Protein AF-S4NP96-F1 (afdb_monomer)

Organism: NCBI:txid116150

Nearest PDB structures (foldseek):
  4uia-assembly1_A  TM=9.253E-01  e=9.247E-09  Sus scrofa
  1cpb-assembly1_B  TM=9.544E-01  e=2.736E-08  Bos taurus
  1zg8-assembly3_C  TM=9.215E-01  e=7.567E-08  Sus scrofa
  1kwm-assembly2_B  TM=9.245E-01  e=1.137E-07  Homo sapiens
  5hvf-assembly1_A  TM=9.516E-01  e=1.065E-06  Homo sapiens

Foldseek 3Di:
DLVVVVCCCVPPPVNVVVPVPDDDDGDPDLQVQQVVCLVPPPVVVVQQFHAPADPPPRAGGARLVQQADDCHPVDPADCDSNPRHHNRDPHRPPDPSNVVVVVVCVVCVVPDDDDDDDDDDDPDDDDDD

pLDDT: mean 93.81, std 5.25, range [70.5, 98.44]

Secondary structure (DSSP, 8-state):
-HHHHHHHHHH-SGGGGGGTT------S-S-HHHHHHHHH-TT-TT--S---B-TTTS-B---GGG-SSTTTTSSS-B--TT-SS-B--SSTT-SHHHHHHHHHHHHTTTT---------SS-------

Radius of gyration: 16.84 Å; Cα contacts (8 Å, |Δi|>4): 140; chains: 1; bounding box: 34×30×40 Å

Solvent-accessible surface area (backbone atoms only — not comparable to full-atom values): 8154 Å² total; per-residue (Å²): 107,57,64,56,50,53,50,38,58,73,68,36,76,79,39,48,66,75,44,67,95,46,88,85,88,80,74,76,65,70,52,56,61,21,53,49,44,27,73,72,33,89,92,36,60,81,56,76,25,43,67,52,78,41,89,89,76,80,28,59,22,29,18,68,94,43,17,48,72,77,75,52,80,73,72,95,58,36,88,47,60,70,43,78,71,41,8,23,57,96,43,59,49,66,46,70,54,51,40,48,54,49,48,58,47,61,78,37,51,93,73,63,86,80,87,86,86,90,83,82,87,80,93,76,90,82,76,82,132

Structure (mmCIF, N/CA/C/O backbone):
data_AF-S4NP96-F1
#
_entry.id   AF-S4NP96-F1
#
loop_
_atom_site.group_PDB
_atom_site.id
_atom_site.type_symbol
_atom_site.label_atom_id
_atom_site.label_alt_id
_atom_site.label_comp_id
_atom_site.label_asym_id
_atom_site.label_entity_id
_atom_site.label_seq_id
_atom_site.pdbx_PDB_ins_code
_atom_site.Cartn_x
_atom_site.Cartn_y
_atom_site.Cartn_z
_atom_site.occupancy
_atom_site.B_iso_or_equiv
_atom_site.auth_seq_id
_atom_site.auth_comp_id
_atom_site.auth_asym_id
_atom_site.auth_atom_id
_atom_site.pdbx_PDB_model_num
ATOM 1 N N . MET A 1 1 ? -3.911 12.741 3.317 1.00 89.94 1 MET A N 1
ATOM 2 C CA . MET A 1 1 ? -5.083 12.129 3.979 1.00 89.94 1 MET A CA 1
ATOM 3 C C . MET A 1 1 ? -4.699 11.327 5.220 1.00 89.94 1 MET A C 1
ATOM 5 O O . MET A 1 1 ? -5.122 11.719 6.291 1.00 89.94 1 MET A O 1
ATOM 9 N N . ALA A 1 2 ? -3.867 10.278 5.134 1.00 94.62 2 ALA A N 1
ATOM 10 C CA . ALA A 1 2 ? -3.531 9.447 6.306 1.00 94.62 2 ALA A CA 1
ATOM 11 C C . ALA A 1 2 ? -2.983 10.240 7.513 1.00 94.62 2 ALA A C 1
ATOM 13 O O . ALA A 1 2 ? -3.457 10.060 8.627 1.00 94.62 2 ALA A O 1
ATOM 14 N N . LEU A 1 3 ? -2.059 11.184 7.290 1.00 95.94 3 LEU A N 1
ATOM 15 C CA . LEU A 1 3 ? -1.548 12.055 8.362 1.00 95.94 3 LEU A CA 1
ATOM 16 C C . LEU A 1 3 ? -2.629 12.952 8.981 1.00 95.94 3 LEU A C 1
ATOM 18 O O . LEU A 1 3 ? -2.597 13.204 10.179 1.00 95.94 3 LEU A O 1
ATOM 22 N N . TYR A 1 4 ? -3.597 13.403 8.180 1.00 94.62 4 TYR A N 1
ATOM 23 C CA . TYR A 1 4 ? -4.732 14.178 8.679 1.00 94.62 4 TYR A CA 1
ATOM 24 C C . TYR A 1 4 ? -5.646 13.314 9.556 1.00 94.62 4 TYR A C 1
ATOM 26 O O . TYR A 1 4 ? -6.056 13.764 10.618 1.00 94.62 4 TYR A O 1
ATOM 34 N N . LEU A 1 5 ? -5.899 12.058 9.164 1.00 93.62 5 LEU A N 1
ATOM 35 C CA . LEU A 1 5 ? -6.657 11.110 9.988 1.00 93.62 5 LEU A CA 1
ATOM 36 C C . LEU A 1 5 ? -5.964 10.851 11.328 1.00 93.62 5 LEU A C 1
ATOM 38 O O . LEU A 1 5 ? -6.613 10.936 12.361 1.00 93.62 5 LEU A O 1
ATOM 42 N N . ILE A 1 6 ? -4.648 10.608 11.317 1.00 94.62 6 ILE A N 1
ATOM 43 C CA . ILE A 1 6 ? -3.860 10.443 12.550 1.00 94.62 6 ILE A CA 1
ATOM 44 C C . ILE A 1 6 ? -3.971 11.692 13.423 1.00 94.62 6 ILE A C 1
ATOM 46 O O . ILE A 1 6 ? -4.234 11.588 14.616 1.00 94.62 6 ILE A O 1
ATOM 50 N N . HIS A 1 7 ? -3.796 12.876 12.831 1.00 94.50 7 HIS A N 1
ATOM 51 C CA . HIS A 1 7 ? -3.890 14.130 13.566 1.00 94.50 7 HIS A CA 1
ATOM 52 C C . HIS A 1 7 ? -5.275 14.322 14.193 1.00 94.50 7 HIS A C 1
ATOM 54 O O . HIS A 1 7 ? -5.349 14.670 15.368 1.00 94.50 7 HIS A O 1
ATOM 60 N N . ARG A 1 8 ? -6.350 14.058 13.442 1.00 94.12 8 ARG A N 1
ATOM 61 C CA . ARG A 1 8 ? -7.725 14.171 13.933 1.00 94.12 8 ARG A CA 1
ATOM 62 C C . ARG A 1 8 ? -7.984 13.180 15.067 1.00 94.12 8 ARG A C 1
ATOM 64 O O . ARG A 1 8 ? -8.313 13.611 16.158 1.00 94.12 8 ARG A O 1
ATOM 71 N N . LEU A 1 9 ? -7.730 11.888 14.857 1.00 92.88 9 LEU A N 1
ATOM 72 C CA . LEU A 1 9 ? -7.948 10.855 15.880 1.00 92.88 9 LEU A CA 1
ATOM 73 C C . LEU A 1 9 ? -7.140 11.102 17.166 1.00 92.88 9 LEU A C 1
ATOM 75 O O . LEU A 1 9 ? -7.579 10.728 18.246 1.00 92.88 9 LEU A O 1
ATOM 79 N N . ALA A 1 10 ? -5.965 11.732 17.067 1.00 92.00 10 ALA A N 1
ATOM 80 C CA . ALA A 1 10 ? -5.127 12.022 18.227 1.00 92.00 10 ALA A CA 1
ATOM 81 C C . ALA A 1 10 ? -5.499 13.318 18.972 1.00 92.00 10 ALA A C 1
ATOM 83 O O . ALA A 1 10 ? -5.249 13.408 20.173 1.00 92.00 10 ALA A O 1
ATOM 84 N N . ASN A 1 11 ? -6.035 14.332 18.281 1.00 92.56 11 ASN A N 1
ATOM 85 C CA . ASN A 1 11 ? -6.160 15.691 18.831 1.00 92.56 11 ASN A CA 1
ATOM 86 C C . ASN A 1 11 ? -7.593 16.230 18.887 1.00 92.56 11 ASN A C 1
ATOM 88 O O . ASN A 1 11 ? -7.846 17.150 19.659 1.00 92.56 11 ASN A O 1
ATOM 92 N N . ASP A 1 12 ? -8.512 15.698 18.084 1.00 92.56 12 ASP A N 1
ATOM 93 C CA . ASP A 1 12 ? -9.904 16.140 18.032 1.00 92.56 12 ASP A CA 1
ATOM 94 C C . ASP A 1 12 ? -10.701 15.446 19.156 1.00 92.56 12 ASP A C 1
ATOM 96 O O . ASP A 1 12 ? -10.801 14.216 19.158 1.00 92.56 12 ASP A O 1
ATOM 100 N N . PRO A 1 13 ? -11.237 16.186 20.149 1.00 87.75 13 PRO A N 1
ATOM 101 C CA . PRO A 1 13 ? -12.022 15.596 21.230 1.00 87.75 13 PRO A CA 1
ATOM 102 C C . PRO A 1 13 ? -13.261 14.861 20.725 1.00 87.75 13 PRO A C 1
ATOM 104 O O . PRO A 1 13 ? -13.625 13.844 21.315 1.00 87.75 13 PRO A O 1
ATOM 107 N N . ASP A 1 14 ? -13.858 15.338 19.629 1.00 85.31 14 ASP A N 1
ATOM 108 C CA . ASP A 1 14 ? -15.036 14.718 19.028 1.00 85.31 14 ASP A CA 1
ATOM 109 C C . ASP A 1 14 ? -14.666 13.379 18.387 1.00 85.31 14 ASP A C 1
ATOM 111 O O . ASP A 1 14 ? -15.466 12.452 18.431 1.00 85.31 14 ASP A O 1
ATOM 115 N N . ALA A 1 15 ? -13.420 13.248 17.904 1.00 85.75 15 ALA A N 1
ATOM 116 C CA . ALA A 1 15 ? -12.895 12.030 17.289 1.00 85.75 15 ALA A CA 1
ATOM 117 C C . ALA A 1 15 ? -12.653 10.871 18.282 1.00 85.75 15 ALA A C 1
ATOM 119 O O . ALA A 1 15 ? -12.309 9.756 17.879 1.00 85.75 15 ALA A O 1
ATOM 120 N N . ARG A 1 16 ? -12.756 11.131 19.597 1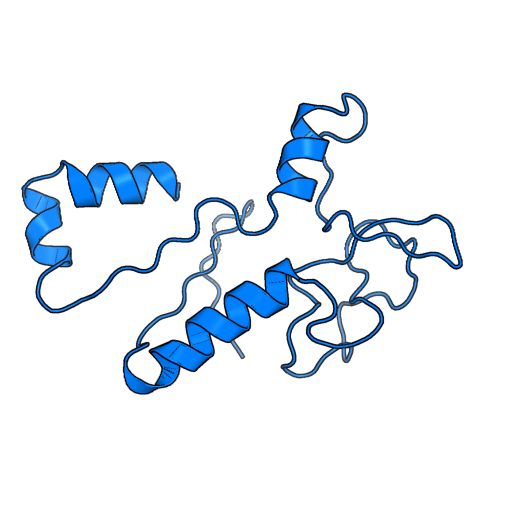.00 79.56 16 ARG A N 1
ATOM 121 C CA . ARG A 1 16 ? -12.524 10.116 20.639 1.00 79.56 16 ARG A CA 1
ATOM 122 C C . ARG A 1 16 ? -13.600 9.044 20.634 1.00 79.56 16 ARG A C 1
ATOM 124 O O . ARG A 1 16 ? -13.284 7.892 20.909 1.00 79.56 16 ARG A O 1
ATOM 131 N N . GLN A 1 17 ? -14.834 9.410 20.296 1.00 84.31 17 GLN A N 1
ATOM 132 C CA . GLN A 1 17 ? -15.930 8.453 20.227 1.00 84.31 17 GLN A CA 1
ATOM 133 C C . GLN A 1 17 ? -15.702 7.427 19.103 1.00 84.31 17 GLN A C 1
ATOM 135 O O . GLN A 1 17 ? -16.066 6.265 19.246 1.00 84.31 17 GLN A O 1
ATOM 140 N N . GLU A 1 18 ? -15.032 7.807 18.009 1.00 82.56 18 GLU A N 1
ATOM 141 C CA . GLU A 1 18 ? -14.647 6.899 16.918 1.00 82.56 18 GLU A CA 1
ATOM 142 C C . GLU A 1 18 ? -13.550 5.887 17.307 1.00 82.56 18 GLU A C 1
ATOM 144 O O . GLU A 1 18 ? -13.290 4.945 16.548 1.00 82.56 18 GLU A O 1
ATOM 149 N N . LEU A 1 19 ? -12.892 6.067 18.458 1.00 86.12 19 LEU A N 1
ATOM 150 C CA . LEU A 1 19 ? -11.925 5.113 19.011 1.00 86.12 19 LEU A CA 1
ATOM 151 C C . LEU A 1 19 ? -12.578 4.105 19.970 1.00 86.12 19 LEU A C 1
ATOM 153 O O . LEU A 1 19 ? -11.966 3.083 20.290 1.00 86.12 19 LEU A O 1
ATOM 157 N N . ASP A 1 20 ? -13.812 4.352 20.420 1.00 87.88 20 ASP A N 1
ATOM 158 C CA . ASP A 1 20 ? -14.478 3.489 21.391 1.00 87.88 20 ASP A CA 1
ATOM 159 C C . ASP A 1 20 ? -14.762 2.105 20.786 1.00 87.88 20 ASP A C 1
ATOM 161 O O . ASP A 1 20 ? -15.601 1.921 19.903 1.00 87.88 20 ASP A O 1
ATOM 165 N N . GLY A 1 21 ? -14.038 1.099 21.282 1.00 88.19 21 GLY A N 1
ATOM 166 C CA . GLY A 1 21 ? -14.186 -0.295 20.861 1.00 88.19 21 GLY A CA 1
ATOM 167 C C . GLY A 1 21 ? -13.545 -0.641 19.512 1.00 88.19 21 GLY A C 1
ATOM 168 O O . GLY A 1 21 ? -13.775 -1.747 19.015 1.00 88.19 21 GLY A O 1
ATOM 169 N N . VAL A 1 22 ? -12.742 0.257 18.923 1.00 92.62 22 VAL A N 1
ATOM 170 C CA . VAL A 1 22 ? -12.094 0.043 17.619 1.00 92.62 22 VAL A CA 1
ATOM 171 C C . VAL A 1 22 ? -10.615 0.429 17.651 1.00 92.62 22 VAL A C 1
ATOM 173 O O . VAL A 1 22 ? -10.253 1.560 17.961 1.00 92.62 22 VAL A O 1
ATOM 176 N N . ASP A 1 23 ? -9.758 -0.495 17.213 1.00 92.25 23 ASP A N 1
ATOM 177 C CA . ASP A 1 23 ? -8.343 -0.218 16.958 1.00 92.25 23 ASP A CA 1
ATOM 178 C C . ASP A 1 23 ? -8.135 0.246 15.507 1.00 92.25 23 ASP A C 1
ATOM 180 O O . ASP A 1 23 ? -8.468 -0.469 14.555 1.00 92.25 23 ASP A O 1
ATOM 184 N N . TRP A 1 24 ? -7.519 1.416 15.323 1.00 93.44 24 TRP A N 1
ATOM 185 C CA . TRP A 1 24 ? -7.167 1.950 14.005 1.00 93.44 24 TRP A CA 1
ATOM 186 C C . TRP A 1 24 ? -5.713 1.627 13.641 1.00 93.44 24 TRP A C 1
ATOM 188 O O . TRP A 1 24 ? -4.772 2.207 14.180 1.00 93.44 24 TRP A O 1
ATOM 198 N N . TYR A 1 25 ? -5.520 0.744 12.660 1.00 94.94 25 TYR A N 1
ATOM 199 C CA . TYR A 1 25 ? -4.208 0.463 12.071 1.00 94.94 25 TYR A CA 1
ATOM 200 C C . TYR A 1 25 ? -3.998 1.348 10.838 1.00 94.94 25 TYR A C 1
ATOM 202 O O . TYR A 1 25 ? -4.548 1.079 9.771 1.00 94.94 25 TYR A O 1
ATOM 210 N N . ILE A 1 26 ? -3.207 2.416 10.976 1.00 96.19 26 ILE A N 1
ATOM 211 C CA . ILE A 1 26 ? -2.960 3.377 9.892 1.00 96.19 26 ILE A CA 1
ATOM 212 C C . ILE A 1 26 ? -1.533 3.216 9.368 1.00 96.19 26 ILE A C 1
ATOM 214 O O . ILE A 1 26 ? -0.568 3.364 10.110 1.00 96.19 26 ILE A O 1
ATOM 218 N N . LEU A 1 27 ? -1.410 2.966 8.062 1.00 96.69 27 LEU A N 1
ATOM 219 C CA . LEU A 1 27 ? -0.146 2.895 7.325 1.00 96.69 27 LEU A CA 1
ATOM 220 C C . LEU A 1 27 ? -0.005 4.164 6.465 1.00 96.69 27 LEU A C 1
ATOM 222 O O . LEU A 1 27 ? -0.600 4.225 5.388 1.00 96.69 27 LEU A O 1
ATOM 226 N N . PRO A 1 28 ? 0.737 5.202 6.905 1.00 96.50 28 PRO A N 1
ATOM 227 C CA . PRO A 1 28 ? 0.743 6.493 6.212 1.00 96.50 28 PRO A CA 1
ATOM 228 C C . PRO A 1 28 ? 1.338 6.426 4.806 1.00 96.50 28 PRO A C 1
ATOM 230 O O . PRO A 1 28 ? 0.875 7.127 3.906 1.00 96.50 28 PRO A O 1
ATOM 233 N N . VAL A 1 29 ? 2.367 5.593 4.633 1.00 97.44 29 VAL A N 1
ATOM 234 C CA . VAL A 1 29 ? 3.080 5.385 3.372 1.00 97.44 29 VAL A CA 1
ATOM 235 C C . VAL A 1 29 ? 3.434 3.904 3.257 1.00 97.44 29 VAL A C 1
ATOM 237 O O . VAL A 1 29 ? 4.326 3.423 3.946 1.00 97.44 29 VAL A O 1
ATOM 240 N N . VAL A 1 30 ? 2.726 3.178 2.387 1.00 97.50 30 VAL A N 1
ATOM 241 C CA . VAL A 1 30 ? 2.956 1.736 2.158 1.00 97.50 30 VAL A CA 1
ATOM 242 C C . VAL A 1 30 ? 4.164 1.485 1.249 1.00 97.50 30 VAL A C 1
ATOM 244 O O . VAL A 1 30 ? 4.852 0.489 1.418 1.00 97.50 30 VAL A O 1
ATOM 247 N N . ASN A 1 31 ? 4.442 2.394 0.308 1.00 98.25 31 ASN A N 1
ATOM 248 C CA . ASN A 1 31 ? 5.571 2.320 -0.626 1.00 98.25 31 ASN A CA 1
ATOM 249 C C . ASN A 1 31 ? 6.561 3.471 -0.350 1.00 98.25 31 ASN A C 1
ATOM 251 O O . ASN A 1 31 ? 6.533 4.477 -1.069 1.00 98.25 31 ASN A O 1
ATOM 255 N N . PRO A 1 32 ? 7.373 3.388 0.722 1.00 98.00 32 PRO A N 1
ATOM 256 C CA . PRO A 1 32 ? 8.283 4.465 1.108 1.00 98.00 32 PRO A CA 1
ATOM 257 C C . PRO A 1 32 ? 9.363 4.722 0.052 1.00 98.00 32 PRO A C 1
ATOM 259 O O . PRO A 1 32 ? 9.620 5.881 -0.266 1.00 98.00 32 PRO A O 1
ATOM 262 N N . ASP A 1 33 ? 9.925 3.676 -0.555 1.00 98.06 33 ASP A N 1
ATOM 263 C CA . ASP A 1 33 ? 10.987 3.820 -1.553 1.00 98.06 33 ASP A CA 1
ATOM 264 C C . ASP A 1 33 ? 10.481 4.495 -2.831 1.00 98.06 33 ASP A C 1
ATOM 266 O O . ASP A 1 33 ? 11.119 5.402 -3.368 1.00 98.06 33 ASP A O 1
ATOM 270 N N . GLY A 1 34 ? 9.312 4.075 -3.325 1.00 97.75 34 GLY A N 1
ATOM 271 C CA . GLY A 1 34 ? 8.668 4.713 -4.470 1.00 97.75 34 GLY A CA 1
ATOM 272 C C . GLY A 1 34 ? 8.287 6.158 -4.163 1.00 97.75 34 GLY A C 1
ATOM 273 O O . GLY A 1 34 ? 8.531 7.037 -4.987 1.00 97.75 34 GLY A O 1
ATOM 274 N N . TYR A 1 35 ? 7.765 6.428 -2.962 1.00 97.62 35 TYR A N 1
ATOM 275 C CA . TYR A 1 35 ? 7.459 7.789 -2.527 1.00 97.62 35 TYR A CA 1
ATOM 276 C C . TYR A 1 35 ? 8.713 8.668 -2.514 1.00 97.62 35 TYR A C 1
ATOM 278 O O . TYR A 1 35 ? 8.710 9.738 -3.123 1.00 97.62 35 TYR A O 1
ATOM 286 N N . GLU A 1 36 ? 9.810 8.205 -1.914 1.00 98.06 36 GLU A N 1
ATOM 287 C CA . GLU A 1 36 ? 11.068 8.952 -1.882 1.00 98.06 36 GLU A CA 1
ATOM 288 C C . GLU A 1 36 ? 11.646 9.184 -3.277 1.00 98.06 36 GLU A C 1
ATOM 290 O O . GLU A 1 36 ? 12.141 10.273 -3.584 1.00 98.06 36 GLU A O 1
ATOM 295 N N . TYR A 1 37 ? 11.519 8.197 -4.162 1.00 97.00 37 TYR A N 1
ATOM 296 C CA . TYR A 1 37 ? 11.953 8.324 -5.545 1.00 97.00 37 TYR A CA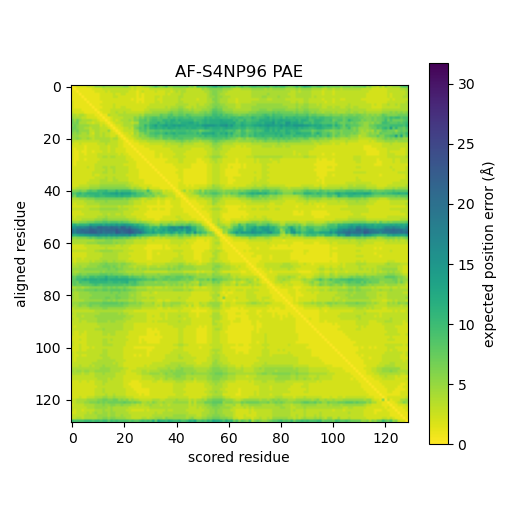 1
ATOM 297 C C . TYR A 1 37 ? 11.215 9.451 -6.282 1.00 97.00 37 TYR A C 1
ATOM 299 O O . TYR A 1 37 ? 11.845 10.217 -7.012 1.00 97.00 37 TYR A O 1
ATOM 307 N N . THR A 1 38 ? 9.913 9.639 -6.025 1.00 97.44 38 THR A N 1
ATOM 308 C CA . THR A 1 38 ? 9.161 10.773 -6.598 1.00 97.44 38 THR A CA 1
ATOM 309 C C . THR A 1 38 ? 9.621 12.138 -6.079 1.00 97.44 38 THR A C 1
ATOM 311 O O . THR A 1 38 ? 9.418 13.140 -6.768 1.00 97.44 38 THR A O 1
ATOM 314 N N . ARG A 1 39 ? 10.220 12.207 -4.878 1.00 96.88 39 ARG A N 1
ATOM 315 C CA . ARG A 1 39 ? 10.729 13.460 -4.289 1.00 96.88 39 ARG A CA 1
ATOM 316 C C . ARG A 1 39 ? 12.142 13.790 -4.757 1.00 96.88 39 ARG A C 1
ATOM 318 O O . ARG A 1 39 ? 12.465 14.956 -4.962 1.00 96.88 39 ARG A O 1
ATOM 325 N N . THR A 1 40 ? 12.979 12.768 -4.903 1.00 96.56 40 THR A N 1
ATOM 326 C CA . THR A 1 40 ? 14.410 12.915 -5.208 1.00 96.56 40 THR A CA 1
ATOM 327 C C . THR A 1 40 ? 14.690 12.976 -6.707 1.00 96.56 40 THR A C 1
ATOM 329 O O . THR A 1 40 ? 15.607 13.677 -7.137 1.00 96.56 40 THR A O 1
ATOM 332 N N . SER A 1 41 ? 13.892 12.293 -7.532 1.00 92.44 41 SER A N 1
ATOM 333 C CA . SER A 1 41 ? 14.066 12.274 -8.983 1.00 92.44 41 SER A CA 1
ATOM 334 C C . SER A 1 41 ? 13.178 13.308 -9.674 1.00 92.44 41 SER A C 1
ATOM 336 O O . SER A 1 41 ? 11.973 13.112 -9.835 1.00 92.44 41 SER A O 1
ATOM 338 N N . ARG A 1 42 ? 13.785 14.396 -10.166 1.00 88.88 42 ARG A N 1
ATOM 339 C CA . ARG A 1 42 ? 13.058 15.465 -10.882 1.00 88.88 42 ARG A CA 1
ATOM 340 C C . ARG A 1 42 ? 12.325 14.972 -12.135 1.00 88.88 42 ARG A C 1
ATOM 342 O O . ARG A 1 42 ? 11.278 15.513 -12.467 1.00 88.88 42 ARG A O 1
ATOM 349 N N . SER A 1 43 ? 12.852 13.953 -12.813 1.00 92.06 43 SER A N 1
ATOM 350 C CA . SER A 1 43 ? 12.251 13.376 -14.022 1.00 92.06 43 SER A CA 1
ATOM 351 C C . SER A 1 43 ? 11.229 12.269 -13.747 1.00 92.06 43 SER A C 1
ATOM 353 O O . SER A 1 43 ? 10.520 11.879 -14.666 1.00 92.06 43 SER A O 1
ATOM 355 N N . ASN A 1 44 ? 11.107 11.779 -12.506 1.00 92.38 44 ASN A N 1
ATOM 356 C CA . ASN A 1 44 ? 10.233 10.650 -12.159 1.00 92.38 44 ASN A CA 1
ATOM 357 C C . ASN A 1 44 ? 9.218 10.999 -11.065 1.00 92.38 44 ASN A C 1
ATOM 359 O O . ASN A 1 44 ? 8.830 10.155 -10.258 1.00 92.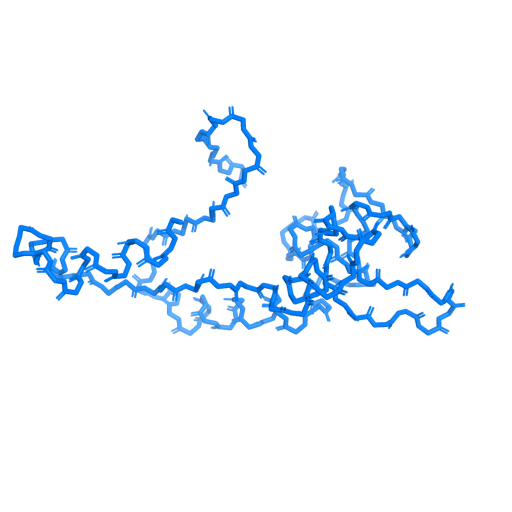38 44 ASN A O 1
ATOM 363 N N . ARG A 1 45 ? 8.726 12.243 -11.056 1.00 96.19 45 ARG A N 1
ATOM 364 C CA . ARG A 1 45 ? 7.673 12.674 -10.124 1.00 96.19 45 ARG A CA 1
ATOM 365 C C . ARG A 1 45 ? 6.404 11.813 -10.214 1.00 96.19 45 ARG A C 1
ATOM 367 O O . ARG A 1 45 ? 5.671 11.726 -9.230 1.00 96.19 45 ARG A O 1
ATOM 374 N N . LEU A 1 46 ? 6.155 11.194 -11.370 1.00 95.25 46 LEU A N 1
ATOM 375 C CA . LEU A 1 46 ? 5.006 10.326 -11.647 1.00 95.25 46 LEU A CA 1
ATOM 376 C C . LEU A 1 46 ? 5.261 8.838 -11.344 1.00 95.25 46 LEU A C 1
ATOM 378 O O . LEU A 1 46 ? 4.448 7.999 -11.711 1.00 95.25 46 LEU A O 1
ATOM 382 N N . TRP A 1 47 ? 6.372 8.491 -10.687 1.00 96.81 47 TRP A N 1
ATOM 383 C CA . TRP A 1 47 ? 6.661 7.100 -10.344 1.00 96.81 47 TRP A CA 1
ATOM 384 C C . TRP A 1 47 ? 5.578 6.487 -9.444 1.00 96.81 47 TRP A C 1
ATOM 386 O O . TRP A 1 47 ? 5.163 7.083 -8.449 1.00 96.81 47 TRP A O 1
ATOM 396 N N . ARG A 1 48 ? 5.151 5.268 -9.790 1.00 96.56 48 ARG A N 1
ATOM 397 C CA . ARG A 1 48 ? 4.036 4.553 -9.147 1.00 96.56 48 ARG A CA 1
ATOM 398 C C . ARG A 1 48 ? 4.465 3.287 -8.398 1.00 96.56 48 ARG A C 1
ATOM 400 O O . ARG A 1 48 ? 3.934 2.990 -7.328 1.00 96.56 48 ARG A O 1
ATOM 407 N N . LYS A 1 49 ? 5.386 2.521 -8.982 1.00 97.19 49 LYS A N 1
ATOM 408 C CA . LYS A 1 49 ? 5.768 1.171 -8.539 1.00 97.19 49 LYS A CA 1
ATOM 409 C C . LYS A 1 49 ? 6.651 1.184 -7.282 1.00 97.19 49 LYS A C 1
ATOM 411 O O . LYS A 1 49 ? 7.101 2.241 -6.834 1.00 97.19 49 LYS A O 1
ATOM 416 N N . THR A 1 50 ? 6.944 0.014 -6.720 1.00 97.75 50 THR A N 1
ATOM 417 C CA . THR A 1 50 ? 8.030 -0.161 -5.732 1.00 97.75 50 THR A CA 1
ATOM 418 C C . THR A 1 50 ? 9.402 0.163 -6.353 1.00 97.75 50 THR A C 1
ATOM 420 O O . THR A 1 50 ? 9.497 0.588 -7.511 1.00 97.75 50 THR A O 1
ATOM 423 N N . ARG A 1 51 ? 10.495 -0.014 -5.602 1.00 96.50 51 ARG A N 1
ATOM 424 C CA . ARG A 1 51 ? 11.874 0.177 -6.100 1.00 96.50 51 ARG A CA 1
ATOM 425 C C . ARG A 1 51 ? 12.716 -1.098 -6.098 1.00 96.50 51 ARG A C 1
ATOM 427 O O . ARG A 1 51 ? 13.934 -1.021 -6.265 1.00 96.50 51 ARG A O 1
ATOM 434 N N . SER A 1 52 ? 12.077 -2.264 -5.994 1.00 95.62 52 SER A N 1
ATOM 435 C CA . SER A 1 52 ? 12.751 -3.555 -6.146 1.00 95.62 52 SER A CA 1
ATOM 436 C C . SER A 1 52 ? 13.472 -3.643 -7.496 1.00 95.62 52 SER A C 1
ATOM 438 O O . SER A 1 52 ? 13.012 -3.129 -8.520 1.00 95.62 52 SER A O 1
ATOM 440 N N . LYS A 1 53 ? 14.656 -4.258 -7.506 1.00 92.19 53 LYS A N 1
ATOM 441 C CA . LYS A 1 53 ? 15.470 -4.391 -8.717 1.00 92.19 53 LYS A CA 1
ATOM 442 C C . LYS A 1 53 ? 15.129 -5.693 -9.431 1.00 92.19 53 LYS A C 1
ATOM 444 O O . LYS A 1 53 ? 15.226 -6.764 -8.836 1.00 92.19 53 LYS A O 1
ATOM 449 N N . ASN A 1 54 ? 14.817 -5.617 -10.724 1.00 84.31 54 ASN A N 1
ATOM 450 C CA . ASN A 1 54 ? 14.800 -6.801 -11.571 1.00 84.31 54 ASN A CA 1
ATOM 451 C C .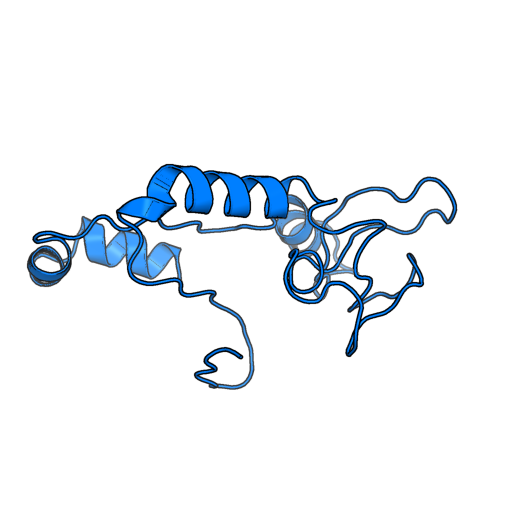 ASN A 1 54 ? 16.185 -6.999 -12.208 1.00 84.31 54 ASN A C 1
ATOM 453 O O . ASN A 1 54 ? 16.604 -6.238 -13.082 1.00 84.31 54 ASN A O 1
ATOM 457 N N . ASN A 1 55 ? 16.898 -8.033 -11.760 1.00 72.62 55 ASN A N 1
ATOM 458 C CA . ASN A 1 55 ? 18.280 -8.303 -12.167 1.00 72.62 55 ASN A CA 1
ATOM 459 C C . ASN A 1 55 ? 18.437 -8.725 -13.637 1.00 72.62 55 ASN A C 1
ATOM 461 O O . ASN A 1 55 ? 19.550 -8.664 -14.146 1.00 72.62 55 ASN A O 1
ATOM 465 N N . LEU A 1 56 ? 17.361 -9.135 -14.317 1.00 70.88 56 LEU A N 1
ATOM 466 C CA . LEU A 1 56 ? 17.443 -9.670 -15.680 1.00 70.88 56 LEU A CA 1
ATOM 467 C C . LEU A 1 56 ? 17.375 -8.587 -16.763 1.00 70.88 56 LEU A C 1
ATOM 469 O O . LEU A 1 56 ? 17.998 -8.736 -17.806 1.00 70.88 56 LEU A O 1
ATOM 473 N N . LEU A 1 57 ? 16.623 -7.506 -16.527 1.00 76.19 57 LEU A N 1
ATOM 474 C CA . LEU A 1 57 ? 16.320 -6.496 -17.556 1.00 76.19 57 LEU A CA 1
ATOM 475 C C . LEU A 1 57 ? 16.714 -5.066 -17.159 1.00 76.19 57 LEU A C 1
ATOM 477 O O . LEU A 1 57 ? 16.458 -4.131 -17.908 1.00 76.19 57 LEU A O 1
ATOM 481 N N . GLY A 1 58 ? 17.298 -4.863 -15.972 1.00 85.06 58 GLY A N 1
ATOM 482 C CA . GLY A 1 58 ? 17.673 -3.525 -15.486 1.00 85.06 58 GLY A CA 1
ATOM 483 C C . GLY A 1 58 ? 16.480 -2.614 -15.161 1.00 85.06 58 GLY A C 1
ATOM 484 O O . GLY A 1 58 ? 16.660 -1.430 -14.887 1.00 85.06 58 GLY A O 1
ATOM 485 N N . CYS A 1 59 ? 15.269 -3.168 -15.171 1.00 91.69 59 CYS A N 1
ATOM 486 C CA . CYS A 1 59 ? 14.029 -2.479 -14.845 1.00 91.69 59 CYS A CA 1
ATOM 487 C C . CYS A 1 59 ? 13.733 -2.564 -13.342 1.00 91.69 59 CYS A C 1
ATOM 489 O O . CYS A 1 59 ? 14.185 -3.476 -12.644 1.00 91.69 59 CYS A O 1
ATOM 491 N N . PHE A 1 60 ? 12.978 -1.590 -12.836 1.00 94.56 60 PHE A N 1
ATOM 492 C CA . PHE A 1 60 ? 12.713 -1.445 -11.407 1.00 94.56 60 PHE A CA 1
ATOM 493 C C . PHE A 1 60 ? 11.221 -1.430 -11.114 1.00 94.56 60 PHE A C 1
ATOM 495 O O . PHE A 1 60 ? 10.437 -0.826 -11.852 1.00 94.56 60 PHE A O 1
ATOM 502 N N . GLY A 1 61 ? 10.877 -2.015 -9.976 1.00 96.38 61 GLY A N 1
ATOM 503 C CA . GLY A 1 61 ? 9.590 -1.872 -9.333 1.00 96.38 61 GLY A CA 1
ATOM 504 C C . GLY A 1 61 ? 8.499 -2.770 -9.887 1.00 96.38 61 GLY A C 1
ATOM 505 O O . GLY A 1 61 ? 8.424 -3.058 -11.084 1.00 96.38 61 GLY A O 1
ATOM 506 N N . VAL A 1 62 ? 7.597 -3.121 -8.985 1.00 97.19 62 VAL A N 1
ATOM 507 C CA . VAL A 1 62 ? 6.350 -3.849 -9.207 1.00 97.19 62 VAL A CA 1
ATOM 508 C C . VAL A 1 62 ? 5.183 -2.939 -8.825 1.00 97.19 62 VAL A C 1
ATOM 510 O O . VAL A 1 62 ? 5.303 -2.112 -7.916 1.00 97.19 62 VAL A O 1
ATOM 513 N N . ASP A 1 63 ? 4.046 -3.060 -9.511 1.00 97.69 63 ASP A N 1
ATOM 514 C CA . ASP A 1 63 ? 2.815 -2.418 -9.052 1.00 97.69 63 ASP A CA 1
ATOM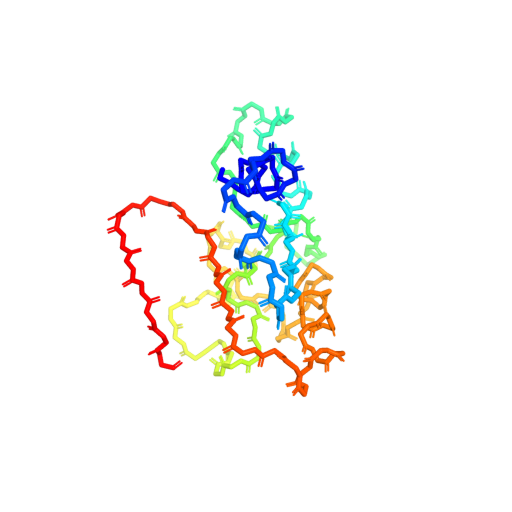 515 C C . ASP A 1 63 ? 2.326 -3.124 -7.781 1.00 97.69 63 ASP A C 1
ATOM 517 O O . ASP A 1 63 ? 1.780 -4.231 -7.826 1.00 97.69 63 ASP A O 1
ATOM 521 N N . GLY A 1 64 ? 2.493 -2.461 -6.634 1.00 97.25 64 GLY A N 1
ATOM 522 C CA . GLY A 1 64 ? 2.049 -2.978 -5.341 1.00 97.25 64 GLY A CA 1
ATOM 523 C C . GLY A 1 64 ? 0.557 -3.329 -5.313 1.00 97.25 64 GLY A C 1
ATOM 524 O O . GLY A 1 64 ? 0.173 -4.265 -4.622 1.00 97.25 64 GLY A O 1
ATOM 525 N N . ASN A 1 65 ? -0.281 -2.670 -6.125 1.00 97.12 65 ASN A N 1
ATOM 526 C CA . ASN A 1 65 ? -1.718 -2.952 -6.220 1.00 97.12 65 ASN A CA 1
ATOM 527 C C . ASN A 1 65 ? -2.075 -4.052 -7.245 1.00 97.12 65 ASN A C 1
ATOM 529 O O . ASN A 1 65 ? -3.247 -4.255 -7.567 1.00 97.12 65 ASN A O 1
ATOM 533 N N . ARG A 1 66 ? -1.074 -4.747 -7.797 1.00 97.19 66 ARG A N 1
ATOM 534 C CA . ARG A 1 66 ? -1.216 -5.971 -8.610 1.00 97.19 66 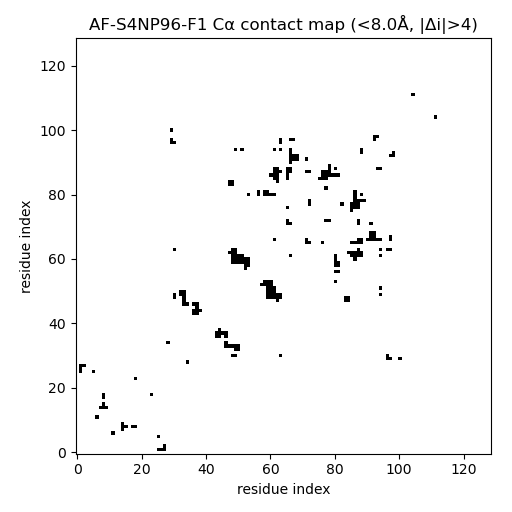ARG A CA 1
ATOM 535 C C . ARG A 1 66 ? -0.461 -7.162 -8.025 1.00 97.19 66 ARG A C 1
ATOM 537 O O . ARG A 1 66 ? -0.515 -8.253 -8.583 1.00 97.19 66 ARG A O 1
ATOM 544 N N . ASN A 1 67 ? 0.219 -6.974 -6.895 1.00 97.69 67 ASN A N 1
ATOM 545 C CA . ASN A 1 67 ? 1.090 -7.981 -6.295 1.00 97.69 67 ASN A CA 1
ATOM 546 C C . ASN A 1 67 ? 0.420 -8.793 -5.167 1.00 97.69 67 ASN A C 1
ATOM 548 O O . ASN A 1 67 ? 1.074 -9.602 -4.525 1.00 97.69 67 ASN A O 1
ATOM 552 N N . TYR A 1 68 ? -0.883 -8.628 -4.924 1.00 96.81 68 TYR A N 1
ATOM 553 C CA . TYR A 1 68 ? -1.618 -9.414 -3.923 1.00 96.81 68 TYR A CA 1
ATOM 554 C C . TYR A 1 68 ? -1.998 -10.810 -4.445 1.00 96.81 68 TYR A C 1
ATOM 556 O O . TYR A 1 68 ? -2.078 -11.042 -5.648 1.00 96.81 68 TYR A O 1
ATOM 564 N N . GLY A 1 69 ? -2.254 -11.749 -3.529 1.00 95.31 69 GLY A N 1
ATOM 565 C CA . GLY A 1 69 ? -2.507 -13.159 -3.861 1.00 95.31 69 GLY A CA 1
ATOM 566 C C . GLY A 1 69 ? -3.883 -13.494 -4.450 1.00 95.31 69 GLY A C 1
ATOM 567 O O . GLY A 1 69 ? -4.068 -14.606 -4.939 1.00 95.31 69 GLY A O 1
ATOM 568 N N . PHE A 1 70 ? -4.856 -12.580 -4.418 1.00 93.25 70 PHE A N 1
ATOM 569 C CA . PHE A 1 70 ? -6.193 -12.852 -4.950 1.00 93.25 70 PHE A CA 1
ATOM 570 C C . PHE A 1 70 ? -6.193 -12.816 -6.481 1.00 93.25 70 PHE A C 1
ATOM 572 O O . PHE A 1 70 ? -5.936 -11.768 -7.068 1.00 93.25 70 PHE A O 1
ATOM 579 N N . LYS A 1 71 ? -6.481 -13.962 -7.121 1.00 92.94 71 LYS A N 1
ATOM 580 C CA . LYS A 1 71 ? -6.502 -14.124 -8.592 1.00 92.94 71 LYS A CA 1
ATOM 581 C C . LYS A 1 71 ? -5.302 -13.446 -9.275 1.00 92.94 71 LYS A C 1
ATOM 583 O O . LYS A 1 71 ? -5.449 -12.707 -10.250 1.00 92.94 71 LYS A O 1
ATOM 588 N N . TRP A 1 72 ? -4.114 -13.678 -8.717 1.00 95.50 72 TRP A N 1
ATOM 589 C CA . TRP A 1 72 ? -2.900 -12.988 -9.132 1.00 95.50 72 TRP A CA 1
ATOM 590 C C . TRP A 1 72 ? -2.595 -13.213 -10.618 1.00 95.50 72 TRP A C 1
ATOM 592 O O . TRP A 1 72 ? -2.659 -14.335 -11.115 1.00 95.50 72 TRP A O 1
ATOM 602 N N . ALA A 1 73 ? -2.266 -12.120 -11.304 1.00 92.06 73 ALA A N 1
ATOM 603 C CA . ALA A 1 73 ? -1.895 -12.069 -12.715 1.00 92.06 73 ALA A CA 1
ATOM 604 C C . ALA A 1 73 ? -2.912 -12.651 -13.727 1.00 92.06 73 ALA A C 1
ATOM 606 O O . ALA A 1 73 ? -2.526 -13.051 -14.823 1.00 92.06 73 ALA A O 1
ATOM 607 N N . VAL A 1 74 ? -4.214 -12.663 -13.398 1.00 91.06 74 VAL A N 1
ATOM 608 C CA . VAL A 1 74 ? -5.273 -13.1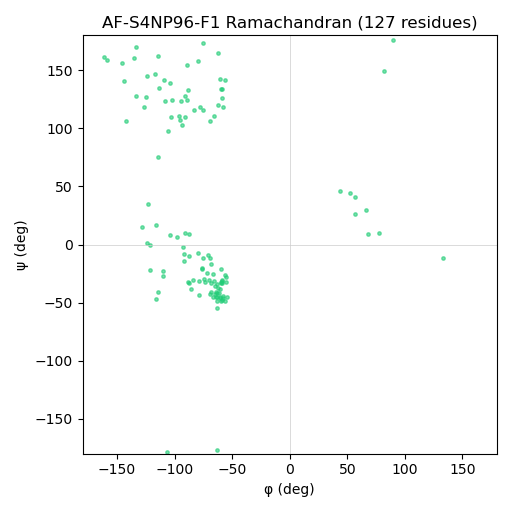55 -14.307 1.00 91.06 74 VAL A CA 1
ATOM 609 C C . VAL A 1 74 ? -5.663 -12.137 -15.388 1.00 91.06 74 VAL A C 1
ATOM 611 O O . VAL A 1 74 ? -5.867 -12.513 -16.538 1.00 91.06 74 VAL A O 1
ATOM 614 N N . SER A 1 75 ? -5.820 -10.857 -15.037 1.00 90.94 75 SER A N 1
ATOM 615 C CA . SER A 1 75 ? -6.223 -9.796 -15.974 1.00 90.94 75 SER A CA 1
ATOM 616 C C . SER A 1 75 ? -5.825 -8.412 -15.453 1.00 90.94 75 SER A C 1
ATOM 618 O O . SER A 1 75 ? -5.609 -8.239 -14.253 1.00 90.94 75 SER A O 1
ATOM 620 N N . GLY A 1 76 ? -5.727 -7.423 -16.348 1.00 89.56 76 GLY A N 1
ATOM 621 C CA . GLY A 1 76 ? -5.412 -6.033 -15.995 1.00 89.56 76 GLY A CA 1
ATOM 622 C C . GLY A 1 76 ? -4.000 -5.839 -15.428 1.00 89.56 76 GLY A C 1
ATOM 623 O O . GLY A 1 76 ? -3.793 -4.962 -14.581 1.00 89.56 76 GLY A O 1
ATOM 624 N N . VAL A 1 77 ? -3.062 -6.687 -15.859 1.00 94.62 77 VAL A N 1
ATOM 625 C CA . VAL A 1 77 ? -1.658 -6.711 -15.436 1.00 94.62 77 VAL A CA 1
ATOM 626 C C . VAL A 1 77 ? -0.722 -6.866 -16.627 1.00 94.62 77 VAL A C 1
ATOM 628 O O . VAL A 1 77 ? -1.114 -7.388 -17.670 1.00 94.62 77 VAL A O 1
ATOM 631 N N . SER A 1 78 ? 0.541 -6.509 -16.419 1.00 94.25 78 SER A N 1
ATOM 632 C CA . SER A 1 78 ? 1.639 -6.841 -17.320 1.00 94.25 78 SER A CA 1
ATOM 633 C C . SER A 1 78 ? 2.567 -7.879 -16.687 1.00 94.25 78 SER A C 1
ATOM 635 O O . SER A 1 78 ? 2.857 -7.828 -15.488 1.00 94.25 78 SER A O 1
ATOM 637 N N . SER A 1 79 ? 3.057 -8.818 -17.497 1.00 92.44 79 SER A N 1
ATOM 638 C CA . SER A 1 79 ? 4.131 -9.751 -17.127 1.00 92.44 79 SER A CA 1
ATOM 639 C C . SER A 1 79 ? 5.519 -9.227 -17.507 1.00 92.44 79 SER A C 1
ATOM 641 O O . SER A 1 79 ? 6.521 -9.818 -17.110 1.00 92.44 79 SER A O 1
ATOM 643 N N . ASN A 1 80 ? 5.595 -8.114 -18.247 1.00 93.38 80 ASN A N 1
ATOM 644 C CA . ASN A 1 80 ? 6.852 -7.481 -18.626 1.00 93.38 80 ASN A CA 1
ATOM 645 C C . ASN A 1 80 ? 7.421 -6.683 -17.436 1.00 93.38 80 ASN A C 1
ATOM 647 O O . ASN A 1 80 ? 6.800 -5.700 -17.026 1.00 93.38 80 ASN A O 1
ATOM 651 N N . PRO A 1 81 ? 8.620 -7.012 -16.920 1.00 92.81 81 PRO A N 1
ATOM 652 C CA . PRO A 1 81 ? 9.231 -6.273 -15.813 1.00 92.81 81 PRO A CA 1
ATOM 653 C C . PRO A 1 81 ? 9.500 -4.789 -16.073 1.00 92.81 81 PRO A C 1
ATOM 655 O O . PRO A 1 81 ? 9.674 -4.013 -15.131 1.00 92.81 81 PRO A O 1
ATOM 658 N N . CYS A 1 82 ? 9.569 -4.401 -17.343 1.00 93.69 82 CYS A N 1
ATOM 659 C CA . CYS A 1 82 ? 9.810 -3.030 -17.770 1.00 93.69 82 CYS A CA 1
ATOM 660 C C . CYS A 1 82 ? 8.527 -2.232 -18.013 1.00 93.69 82 CYS A C 1
ATOM 662 O O . CYS A 1 82 ? 8.611 -1.043 -18.305 1.00 93.69 82 CYS A O 1
ATOM 664 N N . ASP A 1 83 ? 7.353 -2.851 -17.864 1.00 94.44 83 ASP A N 1
ATOM 665 C CA . ASP A 1 83 ? 6.089 -2.123 -17.858 1.00 94.44 83 ASP A CA 1
ATOM 666 C C . ASP A 1 83 ? 6.103 -1.085 -16.734 1.00 94.44 83 ASP A C 1
ATOM 668 O O . ASP A 1 83 ? 6.418 -1.400 -15.579 1.00 94.44 83 ASP A O 1
ATOM 672 N N . THR A 1 84 ? 5.836 0.171 -17.078 1.00 90.25 84 THR A N 1
ATOM 673 C CA . THR A 1 84 ? 6.024 1.291 -16.151 1.00 90.25 84 THR A CA 1
ATOM 674 C C . THR A 1 84 ? 4.920 1.368 -15.103 1.00 90.25 84 THR A C 1
ATOM 676 O O . THR A 1 84 ? 5.169 1.898 -14.022 1.00 90.25 84 THR A O 1
ATOM 679 N N . GLU A 1 85 ? 3.754 0.766 -15.365 1.00 91.12 85 GLU A N 1
ATOM 680 C CA . GLU A 1 85 ? 2.545 0.994 -14.573 1.00 91.12 85 GLU A CA 1
ATOM 681 C C . GLU A 1 85 ? 2.035 -0.244 -13.836 1.00 91.12 85 GLU A C 1
ATOM 683 O O . GLU A 1 85 ? 1.698 -0.143 -12.659 1.00 91.12 85 GLU A O 1
ATOM 688 N N . THR A 1 86 ? 1.952 -1.396 -14.509 1.00 96.44 86 THR A N 1
ATOM 689 C CA . THR A 1 86 ? 1.102 -2.534 -14.105 1.00 96.44 86 THR A CA 1
ATOM 690 C C . THR A 1 86 ? 1.826 -3.878 -14.029 1.00 96.44 86 THR A C 1
ATOM 692 O O . THR A 1 86 ? 1.179 -4.930 -13.966 1.00 96.44 86 THR A O 1
ATOM 695 N N . TYR A 1 87 ? 3.163 -3.877 -14.015 1.00 96.12 87 TYR A N 1
ATOM 696 C CA . TYR A 1 87 ? 3.935 -5.103 -13.804 1.00 96.12 87 TYR A CA 1
ATOM 697 C C . TYR A 1 87 ? 3.557 -5.763 -12.468 1.00 96.12 87 TYR A C 1
ATOM 699 O O . TYR A 1 87 ? 3.753 -5.165 -11.410 1.00 96.12 87 TYR A O 1
ATOM 707 N N . ALA A 1 88 ? 3.038 -6.995 -12.506 1.00 96.31 88 ALA A N 1
ATOM 708 C CA . ALA A 1 88 ? 2.506 -7.689 -11.325 1.00 96.31 88 ALA A CA 1
ATOM 709 C C . ALA A 1 88 ? 3.573 -8.320 -10.415 1.00 96.31 88 ALA A C 1
ATOM 711 O O . ALA A 1 88 ? 3.243 -8.804 -9.328 1.00 96.31 88 ALA A O 1
ATOM 712 N N . GLY A 1 89 ? 4.838 -8.311 -10.840 1.00 95.31 89 GLY A N 1
ATOM 713 C CA . GLY A 1 89 ? 5.940 -8.977 -10.153 1.00 95.31 89 GLY A CA 1
ATOM 714 C C . GLY A 1 89 ? 6.148 -10.422 -10.619 1.00 95.31 89 GLY A C 1
ATOM 715 O O . GLY A 1 89 ? 5.397 -10.926 -11.449 1.00 95.31 89 GLY A O 1
ATOM 716 N N . PRO A 1 90 ? 7.187 -11.104 -10.112 1.00 94.50 90 PRO A N 1
ATOM 717 C CA . PRO A 1 90 ? 7.485 -12.491 -10.478 1.00 94.50 90 PRO A CA 1
ATOM 718 C C . PRO A 1 90 ? 6.564 -13.527 -9.810 1.00 94.50 90 PRO A C 1
ATOM 720 O O . PRO A 1 90 ? 6.496 -14.664 -10.266 1.00 94.50 90 PRO A O 1
ATOM 723 N N . LYS A 1 91 ? 5.903 -13.168 -8.703 1.00 96.12 91 LYS A N 1
ATOM 724 C CA . LYS A 1 91 ? 4.976 -14.017 -7.935 1.00 96.12 91 LYS A CA 1
ATOM 725 C C . LYS A 1 91 ? 4.089 -13.137 -7.040 1.00 96.12 91 LYS A C 1
ATOM 727 O O . LYS A 1 91 ? 4.495 -12.004 -6.766 1.00 96.12 91 LYS A O 1
ATOM 732 N N . PRO A 1 92 ? 2.939 -13.624 -6.536 1.00 97.44 92 PRO A N 1
ATOM 733 C CA . PRO A 1 92 ? 2.179 -12.881 -5.536 1.00 97.44 92 PRO A CA 1
ATOM 734 C C . PRO A 1 92 ? 3.019 -12.668 -4.273 1.00 97.44 92 PRO A C 1
ATOM 736 O O . PRO A 1 92 ? 3.757 -13.561 -3.848 1.00 97.44 92 PRO A O 1
ATOM 739 N N . PHE A 1 93 ? 2.875 -11.493 -3.667 1.00 97.75 93 PHE A N 1
ATOM 740 C CA . PHE A 1 93 ? 3.635 -11.037 -2.508 1.00 97.75 93 PHE A CA 1
ATOM 741 C C . PHE A 1 93 ? 5.153 -11.155 -2.724 1.00 97.75 93 PHE A C 1
ATOM 743 O O . PHE A 1 93 ? 5.880 -11.663 -1.867 1.00 97.75 93 PHE A O 1
ATOM 750 N N . SER A 1 94 ? 5.630 -10.739 -3.901 1.00 97.31 94 SER A N 1
ATOM 751 C CA . SER A 1 94 ? 7.066 -10.617 -4.178 1.00 97.31 94 SER A CA 1
ATOM 752 C C . SER A 1 94 ? 7.680 -9.399 -3.498 1.00 97.31 94 SER A C 1
ATOM 754 O O . SER A 1 94 ? 8.858 -9.438 -3.149 1.00 97.31 94 SER A O 1
ATOM 756 N N . GLU A 1 95 ? 6.891 -8.343 -3.298 1.00 98.19 95 GLU A N 1
ATOM 757 C CA . GLU A 1 95 ? 7.367 -7.083 -2.739 1.00 98.19 95 GLU A CA 1
ATOM 758 C C . GLU A 1 95 ? 7.286 -7.097 -1.216 1.00 98.19 95 GLU A C 1
ATOM 760 O O . GLU A 1 95 ? 6.242 -7.440 -0.649 1.00 98.19 95 GLU A O 1
ATOM 765 N N . VAL A 1 96 ? 8.363 -6.671 -0.553 1.00 98.00 96 VAL A N 1
ATOM 766 C CA . VAL A 1 96 ? 8.454 -6.639 0.916 1.00 98.00 96 VAL A CA 1
ATOM 767 C C . VAL A 1 96 ? 7.372 -5.753 1.535 1.00 98.00 96 VAL A C 1
ATOM 769 O O . VAL A 1 96 ? 6.826 -6.082 2.585 1.00 98.00 96 VAL A O 1
ATOM 772 N N . GLU A 1 97 ? 6.987 -4.684 0.842 1.00 98.44 97 GLU A N 1
ATOM 773 C CA . GLU A 1 97 ? 5.926 -3.762 1.232 1.00 98.44 97 GLU A CA 1
ATOM 774 C C . GLU A 1 97 ? 4.564 -4.467 1.262 1.00 98.44 97 GLU A C 1
ATOM 776 O O . GLU A 1 97 ? 3.813 -4.351 2.229 1.00 98.44 97 GLU A O 1
ATOM 781 N N . THR A 1 98 ? 4.253 -5.264 0.236 1.00 98.00 98 THR A N 1
ATOM 782 C CA . THR A 1 98 ? 2.984 -6.014 0.185 1.00 98.00 98 THR A CA 1
ATOM 783 C C . THR A 1 98 ? 2.973 -7.198 1.148 1.00 98.00 98 THR A C 1
ATOM 785 O O . THR A 1 98 ? 1.934 -7.513 1.730 1.00 98.00 98 THR A O 1
ATOM 788 N N . VAL A 1 99 ? 4.134 -7.822 1.380 1.00 98.25 99 VAL A N 1
ATOM 789 C CA . VAL A 1 99 ? 4.322 -8.844 2.416 1.00 98.25 99 VAL A CA 1
ATOM 790 C C . VAL A 1 99 ? 4.057 -8.264 3.804 1.00 98.25 99 VAL A C 1
ATOM 792 O O . VAL A 1 99 ? 3.390 -8.913 4.608 1.00 98.25 99 VAL A O 1
ATOM 795 N N . MET A 1 100 ? 4.527 -7.047 4.084 1.00 97.69 100 MET A N 1
ATOM 796 C CA . MET A 1 100 ? 4.290 -6.376 5.361 1.00 97.69 100 MET A CA 1
ATOM 797 C C . MET A 1 100 ? 2.798 -6.110 5.591 1.00 97.69 100 MET A C 1
ATOM 799 O O . MET A 1 100 ? 2.274 -6.504 6.634 1.00 97.69 100 MET A O 1
ATOM 803 N N . VAL A 1 101 ? 2.086 -5.551 4.602 1.00 97.81 101 VAL A N 1
ATOM 804 C CA . VAL A 1 101 ? 0.629 -5.331 4.701 1.00 97.81 101 VAL A CA 1
ATOM 805 C C . VAL A 1 101 ? -0.103 -6.648 4.957 1.00 97.81 101 VAL A C 1
ATOM 807 O O . VAL A 1 101 ? -0.928 -6.735 5.867 1.00 97.81 101 VAL A O 1
ATOM 810 N N . ARG A 1 102 ? 0.242 -7.701 4.204 1.00 97.06 102 ARG A N 1
ATOM 811 C CA . ARG A 1 102 ? -0.311 -9.045 4.403 1.00 97.06 102 ARG A CA 1
ATOM 812 C C . ARG A 1 102 ? -0.089 -9.531 5.831 1.00 97.06 102 ARG A C 1
ATOM 814 O O . ARG A 1 102 ? -1.029 -10.022 6.442 1.00 97.06 102 ARG A O 1
ATOM 821 N N . ASN A 1 103 ? 1.128 -9.422 6.357 1.00 97.56 103 ASN A N 1
ATOM 822 C CA . ASN A 1 103 ? 1.447 -9.927 7.690 1.00 97.56 103 ASN A CA 1
ATOM 823 C C . ASN A 1 103 ? 0.638 -9.194 8.771 1.00 97.56 103 ASN A C 1
ATOM 825 O O . ASN A 1 103 ? -0.001 -9.865 9.576 1.00 97.56 103 ASN A O 1
ATOM 829 N N . ILE A 1 104 ? 0.536 -7.859 8.709 1.00 96.25 104 ILE A N 1
ATOM 830 C CA . ILE A 1 104 ? -0.306 -7.074 9.633 1.00 96.25 104 ILE A CA 1
ATOM 831 C C . ILE A 1 104 ? -1.770 -7.528 9.561 1.00 96.25 104 ILE A C 1
ATOM 833 O O . ILE A 1 104 ? -2.419 -7.713 10.593 1.00 96.25 104 ILE A O 1
ATOM 837 N N . MET A 1 105 ? -2.305 -7.739 8.354 1.00 96.19 105 MET A N 1
ATOM 838 C CA . MET A 1 105 ? -3.680 -8.217 8.182 1.00 96.19 105 MET A CA 1
ATOM 839 C C . MET A 1 105 ? -3.873 -9.629 8.743 1.00 96.19 105 MET A C 1
ATOM 841 O O . MET A 1 105 ? -4.877 -9.892 9.401 1.00 96.19 105 MET A O 1
ATOM 845 N N . MET A 1 106 ? -2.922 -10.537 8.513 1.00 96.56 106 MET A N 1
ATOM 846 C CA . MET A 1 106 ? -3.003 -11.925 8.975 1.00 96.56 106 MET A CA 1
ATOM 847 C C . MET A 1 106 ? -2.889 -12.033 10.497 1.00 96.56 106 MET A C 1
ATOM 849 O O . MET A 1 106 ? -3.687 -12.743 11.114 1.00 96.56 106 MET A O 1
ATOM 853 N N . GLU A 1 107 ? -1.969 -11.284 11.109 1.00 97.12 107 GLU A N 1
ATOM 854 C CA . GLU A 1 107 ? -1.803 -11.187 12.566 1.00 97.12 107 GLU A CA 1
ATOM 855 C C . GLU A 1 107 ? -3.079 -10.684 13.255 1.00 97.12 107 GLU A C 1
ATOM 857 O O . GLU A 1 107 ? -3.424 -11.131 14.348 1.00 97.12 107 GLU A O 1
ATOM 862 N N . ASN A 1 108 ? -3.832 -9.808 12.584 1.00 96.19 108 ASN A N 1
ATOM 863 C CA . ASN A 1 108 ? -5.055 -9.207 13.115 1.00 96.19 108 ASN A CA 1
ATOM 864 C C . ASN A 1 108 ? -6.343 -9.799 12.527 1.00 96.19 108 ASN A C 1
ATOM 866 O O . ASN A 1 108 ? -7.432 -9.309 12.820 1.00 96.19 108 ASN A O 1
ATOM 870 N N . SER A 1 109 ? -6.253 -10.881 11.751 1.00 95.75 109 SER A N 1
ATOM 871 C CA . SER A 1 109 ? -7.357 -11.436 10.949 1.00 95.75 109 SER A CA 1
ATOM 872 C C . SER A 1 109 ? -8.625 -11.764 11.745 1.00 95.75 109 SER A C 1
ATOM 874 O O . SER A 1 109 ? -9.730 -11.601 11.239 1.00 95.75 109 SER A O 1
ATOM 876 N N . LYS A 1 110 ? -8.493 -12.169 13.015 1.00 96.62 110 LYS A N 1
ATOM 877 C CA . LYS A 1 110 ? -9.640 -12.461 13.896 1.00 96.62 110 LYS A CA 1
ATOM 878 C C . LYS A 1 110 ? -10.408 -11.209 14.343 1.00 96.62 110 LYS A C 1
ATOM 880 O O . LYS A 1 110 ? -11.577 -11.309 14.713 1.00 96.62 110 LYS A O 1
ATOM 885 N N . ARG A 1 111 ? -9.751 -10.044 14.348 1.00 95.69 111 ARG A N 1
ATOM 886 C CA . ARG A 1 111 ? -10.289 -8.765 14.846 1.00 95.69 111 ARG A CA 1
ATOM 887 C C . ARG A 1 111 ? -10.558 -7.761 13.727 1.00 95.69 111 ARG A C 1
ATOM 889 O O . ARG A 1 111 ? -11.399 -6.889 13.905 1.00 95.69 111 ARG A O 1
ATOM 896 N N . LEU A 1 112 ? -9.894 -7.900 12.580 1.00 95.69 112 LEU A N 1
ATOM 897 C CA . LEU A 1 112 ? -10.052 -7.021 11.426 1.00 95.69 112 LEU A CA 1
ATOM 898 C C . LEU A 1 112 ? -11.495 -7.080 10.892 1.00 95.69 112 LEU A C 1
ATOM 900 O O . LEU A 1 112 ? -11.976 -8.145 10.510 1.00 95.69 112 LEU A O 1
ATOM 904 N N . LYS A 1 113 ? -12.186 -5.934 10.876 1.00 95.31 113 LYS A N 1
ATOM 905 C CA . LYS A 1 113 ? -13.570 -5.806 10.369 1.00 95.31 113 LYS A CA 1
ATOM 906 C C . LYS A 1 113 ? -13.678 -5.031 9.061 1.00 95.31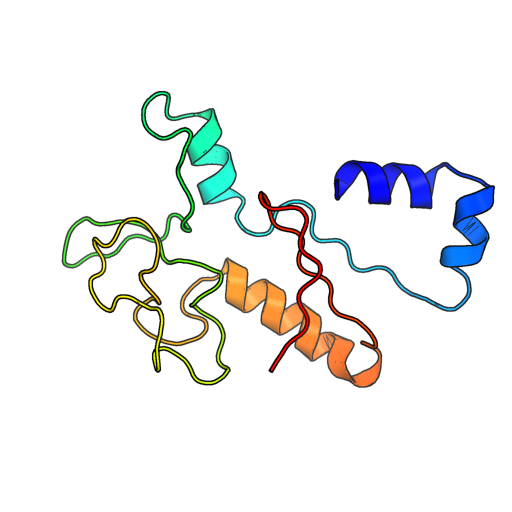 113 LYS A C 1
ATOM 908 O O . LYS A 1 113 ? -14.608 -5.266 8.298 1.00 95.31 113 LYS A O 1
ATOM 913 N N . LEU A 1 114 ? -12.741 -4.122 8.805 1.00 95.31 114 LEU A N 1
ATOM 914 C CA . LEU A 1 114 ? -12.749 -3.238 7.646 1.00 95.31 114 LEU A CA 1
ATOM 915 C C . LEU A 1 114 ? -11.319 -3.023 7.145 1.00 95.31 114 LEU A C 1
ATOM 917 O O . LEU A 1 114 ? -10.395 -2.861 7.939 1.00 95.31 114 LEU A O 1
ATOM 921 N N . TYR A 1 115 ? -11.157 -2.993 5.823 1.00 95.94 115 TYR A N 1
ATOM 922 C CA . TYR A 1 115 ? -9.925 -2.600 5.149 1.00 95.94 115 TYR A CA 1
ATOM 923 C C . TYR A 1 115 ? -10.236 -1.475 4.163 1.00 95.94 115 TYR A C 1
ATOM 925 O O . TYR A 1 115 ? -11.123 -1.612 3.321 1.00 95.94 115 TYR A O 1
ATOM 933 N N . VAL A 1 116 ? -9.498 -0.371 4.266 1.00 96.38 116 VAL A N 1
ATOM 934 C CA . VAL A 1 116 ? -9.630 0.787 3.377 1.00 96.38 116 VAL A CA 1
ATOM 935 C C . VAL A 1 116 ? -8.260 1.106 2.796 1.00 96.38 116 VAL A C 1
ATOM 937 O O . VAL A 1 116 ? -7.341 1.459 3.533 1.00 96.38 116 VAL A O 1
ATOM 940 N N . SER A 1 117 ? -8.130 1.014 1.470 1.00 96.88 117 SER A N 1
ATOM 941 C CA . SER A 1 117 ? -6.943 1.484 0.751 1.00 96.88 117 SER A CA 1
ATOM 942 C C . SER A 1 117 ? -7.228 2.829 0.093 1.00 96.88 117 SER A C 1
ATOM 944 O O . SER A 1 117 ? -8.173 2.962 -0.686 1.00 96.88 117 SER A O 1
ATOM 946 N N . LEU A 1 118 ? -6.411 3.836 0.400 1.00 96.56 118 LEU A N 1
ATOM 947 C CA . LEU A 1 118 ? -6.576 5.193 -0.117 1.00 96.56 118 LEU A CA 1
ATOM 948 C C . LEU A 1 118 ? -5.722 5.399 -1.372 1.00 96.56 118 LEU A C 1
ATOM 950 O O . LEU A 1 118 ? -4.501 5.264 -1.334 1.00 96.56 118 LEU A O 1
ATOM 954 N N . HIS A 1 119 ? -6.366 5.795 -2.469 1.00 96.94 119 HIS A N 1
ATOM 955 C CA . HIS A 1 119 ? -5.718 6.111 -3.742 1.00 96.94 119 HIS A CA 1
ATOM 956 C C . HIS A 1 119 ? -6.249 7.428 -4.324 1.00 96.94 119 HIS A C 1
ATOM 958 O O . HIS A 1 119 ? -7.232 7.994 -3.849 1.00 96.94 119 HIS A O 1
ATOM 964 N N . SER A 1 120 ? -5.584 7.919 -5.369 1.00 95.69 120 SER A N 1
ATOM 965 C CA . SER A 1 120 ? -6.020 9.074 -6.158 1.00 95.69 120 SER A CA 1
ATOM 966 C C . SER A 1 120 ? -5.627 8.878 -7.627 1.00 95.69 120 SER A C 1
ATOM 968 O O . SER A 1 120 ? -4.702 8.116 -7.905 1.00 95.69 120 SER A O 1
ATOM 970 N N . TYR A 1 121 ? -6.286 9.520 -8.590 1.00 95.00 121 TYR A N 1
ATOM 971 C CA . TYR A 1 121 ? -7.439 10.434 -8.497 1.00 95.00 121 TYR A CA 1
ATOM 972 C C . TYR A 1 121 ? -8.730 9.753 -8.999 1.00 95.00 121 TYR A C 1
ATOM 974 O O . TYR A 1 121 ? -8.708 8.580 -9.357 1.00 95.00 121 TYR A O 1
ATOM 982 N N . GLY A 1 122 ? -9.858 10.474 -9.007 1.00 93.69 122 GLY A N 1
ATOM 983 C CA . GLY A 1 122 ? -11.098 10.010 -9.655 1.00 93.69 122 GLY A CA 1
ATOM 984 C C . GLY A 1 122 ? -12.376 10.148 -8.827 1.00 93.69 122 GLY A C 1
ATOM 985 O O . GLY A 1 122 ? -13.455 10.036 -9.387 1.00 93.69 122 GLY A O 1
ATOM 986 N N . GLN A 1 123 ? -12.273 10.441 -7.525 1.00 95.25 123 GLN A N 1
ATOM 987 C CA . GLN A 1 123 ? -13.427 10.591 -6.617 1.00 95.25 123 GLN A CA 1
ATOM 988 C C . GLN A 1 123 ? -14.345 9.356 -6.579 1.00 95.25 123 GLN A C 1
ATOM 990 O O . GLN A 1 123 ? -15.567 9.473 -6.539 1.00 95.25 123 GLN A O 1
ATOM 995 N N . TYR A 1 124 ? -13.744 8.167 -6.582 1.00 96.62 124 TYR A N 1
ATOM 996 C CA . TYR A 1 124 ? -14.470 6.904 -6.542 1.00 96.62 124 TYR A CA 1
ATOM 997 C C . TYR A 1 124 ? -14.409 6.261 -5.158 1.00 96.62 124 TYR A C 1
ATOM 999 O O . TYR A 1 124 ? -13.347 6.215 -4.534 1.00 96.62 124 TYR A O 1
ATOM 1007 N N . LEU A 1 125 ? -15.541 5.702 -4.727 1.00 96.62 125 LEU A N 1
ATOM 1008 C CA . LEU A 1 125 ? -15.607 4.690 -3.679 1.00 96.62 125 LEU A CA 1
ATOM 1009 C C . LEU A 1 125 ? -15.816 3.342 -4.369 1.00 96.62 125 LEU A C 1
ATOM 1011 O O . LEU A 1 125 ? -16.872 3.096 -4.946 1.00 96.62 125 LEU A O 1
ATOM 1015 N N . VAL A 1 126 ? -14.792 2.495 -4.342 1.00 97.25 126 VAL A N 1
ATOM 1016 C CA . VAL A 1 126 ? -14.823 1.176 -4.979 1.00 97.25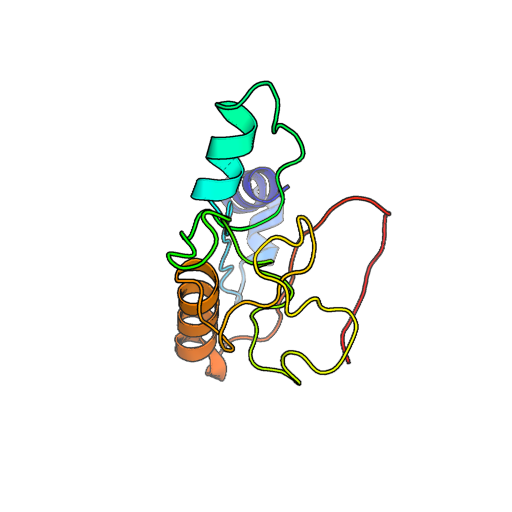 126 VAL A CA 1
ATOM 1017 C C . VAL A 1 126 ? -14.770 0.121 -3.890 1.00 97.25 126 VAL A C 1
ATOM 1019 O O . VAL A 1 126 ? -13.965 0.219 -2.965 1.00 97.25 126 VAL A O 1
ATOM 1022 N N . TYR A 1 127 ? -15.626 -0.884 -4.013 1.00 97.00 127 TYR A N 1
ATOM 1023 C CA . TYR A 1 127 ? -15.611 -2.074 -3.178 1.00 97.00 127 TYR A CA 1
ATOM 1024 C C . TYR A 1 127 ? -15.270 -3.297 -4.038 1.00 97.00 127 TYR A C 1
ATOM 1026 O O . TYR A 1 127 ? -15.304 -3.211 -5.271 1.00 97.00 127 TYR A O 1
ATOM 1034 N N . PRO A 1 128 ? -14.860 -4.405 -3.409 1.00 93.56 128 PRO A N 1
ATOM 1035 C CA . PRO A 1 128 ? -14.334 -5.541 -4.131 1.00 93.56 128 PRO A CA 1
ATOM 1036 C C . PRO A 1 128 ? -15.324 -6.187 -5.097 1.00 93.56 128 PRO A C 1
ATOM 1038 O O . PRO A 1 128 ? -16.548 -6.059 -4.988 1.00 93.56 128 PRO A O 1
ATOM 1041 N N . TRP A 1 129 ? -14.711 -6.995 -5.954 1.00 70.50 129 TRP A N 1
ATOM 1042 C CA . TRP A 1 129 ? -14.999 -8.422 -5.880 1.00 70.50 129 TRP A CA 1
ATOM 1043 C C . TRP A 1 129 ? -14.203 -9.067 -4.754 1.00 70.50 129 TRP A C 1
ATOM 1045 O O . TRP A 1 129 ? -12.961 -8.900 -4.776 1.00 70.50 129 TRP A O 1
#

Mean predicted aligned error: 3.9 Å

InterPro domains:
  IPR000834 Peptidase M14, carboxypeptidase A [PF00246] (1-129)
  IPR000834 Peptidase M14, carboxypeptidase A [PS52035] (1-129)
  IPR000834 Peptidase M14, carboxypeptidase A [SM00631] (1-129)

Sequence (129 aa):
MALYLIHRLANDPDARQELDGVDWYILPVVNPDGYEYTRTSRSNRLWRKTRSKNNLLGCFGVDGNRNYGFKWAVSGVSSNPCDTETYAGPKPFSEVETVMVRNIMMENSKRLKLYVSLHSYGQYLVYPW